Protein AF-A0A9W4GAC6-F1 (afdb_monomer_lite)

Secondary structure (DSSP, 8-state):
-HHHHHHHHHHHHHHHHHHHHHHHH-S-HHHHHHHHHHHHHHHHHHHHHHHHHHHHS-HHHHHHHHHHHHHHHHHHHHS--SS--TT-

Sequence (88 aa):
MLDLLLVSGLIEARSHERLGLLSQSCPDPELAKFYRGLMASEARHYGIYWGLATTYFELEIVTKRLEELATVESELLSTLYPEPRIHS

Radius of gyration: 14.6 Å; chains: 1; bounding box: 31×24×39 Å

Foldseek 3Di:
DLVVLLVQLVVLVLLLVLLQVCLVPPPDPVSSVVSPVSSVVSVVSSVVSLVVNVVVDPPVVSVVVNVVVVVVLVVQQVDDDPDDDSSD

InterPro domains:
  IPR009078 Ferritin-like superfamily [SSF47240] (1-88)
  IPR010386 tRNA-hydroxylase MiaE [PF06175] (1-88)
  IPR010386 tRNA-hydroxylase MiaE [PTHR42637] (2-88)
  IPR012347 Ferritin-like [G3DSA:1.20.1260.10] (1-88)

Structure (mmCIF, N/CA/C/O backbone):
data_AF-A0A9W4GAC6-F1
#
_entry.id   AF-A0A9W4GAC6-F1
#
loop_
_atom_site.group_PDB
_atom_site.id
_atom_site.type_symbol
_atom_site.label_atom_id
_atom_site.label_alt_id
_atom_site.label_comp_id
_atom_site.label_asym_id
_atom_site.label_entity_id
_atom_site.label_seq_id
_atom_site.pdbx_PDB_ins_code
_atom_site.Cartn_x
_atom_site.Cartn_y
_atom_site.Cartn_z
_atom_site.occupancy
_atom_site.B_iso_or_equiv
_atom_site.auth_seq_id
_atom_site.auth_comp_id
_atom_site.auth_asym_id
_atom_site.auth_atom_id
_atom_site.pdbx_PDB_model_num
ATOM 1 N N . MET A 1 1 ? -15.535 4.507 8.582 1.00 92.31 1 MET A N 1
ATOM 2 C CA . MET A 1 1 ? -14.378 5.429 8.551 1.00 92.31 1 MET A CA 1
ATOM 3 C C . MET A 1 1 ? -13.062 4.679 8.723 1.00 92.31 1 MET A C 1
ATOM 5 O O . MET A 1 1 ? -12.229 4.839 7.848 1.00 92.31 1 MET A O 1
ATOM 9 N N . LEU A 1 2 ? -12.895 3.823 9.746 1.00 97.94 2 LEU A N 1
ATOM 10 C CA . LEU A 1 2 ? -11.696 2.978 9.904 1.00 97.94 2 LEU A CA 1
ATOM 11 C C . LEU A 1 2 ? -11.352 2.167 8.641 1.00 97.94 2 LEU A C 1
ATOM 13 O O . LEU A 1 2 ? -10.271 2.341 8.094 1.00 97.94 2 LEU A O 1
ATOM 17 N N . ASP A 1 3 ? -12.292 1.366 8.129 1.00 98.44 3 ASP A N 1
ATOM 18 C CA . ASP A 1 3 ? -12.061 0.529 6.938 1.00 98.44 3 ASP A CA 1
ATOM 19 C C . ASP A 1 3 ? -11.605 1.330 5.715 1.00 98.44 3 ASP A C 1
ATOM 21 O O . ASP A 1 3 ? -10.724 0.889 4.990 1.00 98.44 3 ASP A O 1
ATOM 25 N N . LEU A 1 4 ? -12.147 2.534 5.511 1.00 98.44 4 LEU A N 1
ATOM 26 C CA . LEU A 1 4 ? -11.731 3.398 4.405 1.00 98.44 4 LEU A CA 1
ATOM 27 C C . LEU A 1 4 ? -10.259 3.804 4.543 1.00 98.44 4 LEU A C 1
ATOM 29 O O . LEU A 1 4 ? -9.526 3.767 3.564 1.00 98.44 4 LEU A O 1
ATOM 33 N N . LEU A 1 5 ? -9.820 4.167 5.752 1.00 98.56 5 LEU A N 1
ATOM 34 C CA . LEU A 1 5 ? -8.426 4.533 6.004 1.00 98.56 5 LEU A CA 1
ATOM 35 C C . LEU A 1 5 ? -7.497 3.334 5.790 1.00 98.56 5 LEU A C 1
ATOM 37 O O . LEU A 1 5 ? -6.463 3.476 5.146 1.00 98.56 5 LEU A O 1
ATOM 41 N N . LEU A 1 6 ? -7.871 2.153 6.287 1.00 98.62 6 LEU A N 1
ATOM 42 C CA . LEU A 1 6 ? -7.036 0.956 6.179 1.00 98.62 6 LEU A CA 1
ATOM 43 C C . LEU A 1 6 ? -6.964 0.415 4.752 1.00 98.62 6 LEU A C 1
ATOM 45 O O . LEU A 1 6 ? -5.876 0.079 4.295 1.00 98.62 6 LEU A O 1
ATOM 49 N N . VAL A 1 7 ? -8.084 0.391 4.025 1.00 98.62 7 VAL A N 1
ATOM 50 C CA . VAL A 1 7 ? -8.101 -0.002 2.610 1.00 98.62 7 VAL A CA 1
ATOM 51 C C . VAL A 1 7 ? -7.265 0.966 1.778 1.00 98.62 7 VAL A C 1
ATOM 53 O O . VAL A 1 7 ? -6.428 0.515 1.000 1.00 98.62 7 VAL A O 1
ATOM 56 N N . SER A 1 8 ? -7.413 2.281 1.976 1.00 98.50 8 SER A N 1
ATOM 57 C CA . SER A 1 8 ? -6.554 3.254 1.297 1.00 98.50 8 SER A CA 1
ATOM 58 C C . SER A 1 8 ? -5.079 3.048 1.651 1.00 98.50 8 SER A C 1
ATOM 60 O O . SER A 1 8 ? -4.238 3.028 0.761 1.00 98.50 8 SER A O 1
ATOM 62 N N . GLY A 1 9 ? -4.756 2.810 2.926 1.00 98.50 9 GLY A N 1
ATOM 63 C CA . GLY A 1 9 ? -3.391 2.506 3.358 1.00 98.50 9 GLY A CA 1
ATOM 64 C C . GLY A 1 9 ? -2.801 1.264 2.682 1.00 98.50 9 GLY A C 1
ATOM 65 O O . GLY A 1 9 ? -1.655 1.305 2.239 1.00 98.50 9 GLY A O 1
ATOM 66 N N . LEU A 1 10 ? -3.580 0.187 2.550 1.00 98.44 10 LEU A N 1
ATOM 67 C CA . LEU A 1 10 ? -3.160 -1.043 1.869 1.00 98.44 10 LEU A CA 1
ATOM 68 C C . LEU A 1 10 ? -2.939 -0.830 0.366 1.00 98.44 10 LEU A C 1
ATOM 70 O O . LEU A 1 10 ? -1.941 -1.308 -0.172 1.00 98.44 10 LEU A O 1
ATOM 74 N N . ILE A 1 11 ? -3.819 -0.077 -0.302 1.00 98.31 11 ILE A N 1
ATOM 75 C CA . ILE A 1 11 ? -3.669 0.253 -1.728 1.00 98.31 11 ILE A CA 1
ATOM 76 C C . ILE A 1 11 ? -2.361 1.016 -1.965 1.00 98.31 11 ILE A C 1
ATOM 78 O O . ILE A 1 11 ? -1.585 0.632 -2.840 1.00 98.31 11 ILE A O 1
ATOM 82 N N . GLU A 1 12 ? -2.086 2.050 -1.166 1.00 98.50 12 GLU A N 1
ATOM 83 C CA . GLU A 1 12 ? -0.851 2.840 -1.256 1.00 98.50 12 GLU A CA 1
ATOM 84 C C . GLU A 1 12 ? 0.387 1.987 -0.925 1.00 98.50 12 GLU A C 1
ATOM 86 O O . GLU A 1 12 ? 1.410 2.078 -1.602 1.00 98.50 12 GLU A O 1
ATOM 91 N N . ALA A 1 13 ? 0.307 1.098 0.072 1.00 98.25 13 ALA A N 1
ATOM 92 C CA . ALA A 1 13 ? 1.400 0.184 0.404 1.00 98.25 13 ALA A CA 1
ATOM 93 C C . ALA A 1 13 ? 1.715 -0.789 -0.747 1.00 98.25 13 ALA A C 1
ATOM 95 O O . ALA A 1 13 ? 2.886 -1.010 -1.070 1.00 98.25 13 ALA A O 1
ATOM 96 N N . ARG A 1 14 ? 0.692 -1.325 -1.426 1.00 98.06 14 ARG A N 1
ATOM 97 C CA . ARG A 1 14 ? 0.892 -2.186 -2.600 1.00 98.06 14 ARG A CA 1
ATOM 98 C C . ARG A 1 14 ? 1.420 -1.405 -3.803 1.00 98.06 14 ARG A C 1
ATOM 100 O O . ARG A 1 14 ? 2.297 -1.898 -4.515 1.00 98.06 14 ARG A O 1
ATOM 107 N N . SER A 1 15 ? 0.934 -0.180 -4.014 1.00 98.19 15 SER A N 1
ATOM 108 C CA . SER A 1 15 ? 1.465 0.734 -5.033 1.00 98.19 15 SER A CA 1
ATOM 109 C C . SER A 1 15 ? 2.947 1.022 -4.792 1.00 98.19 15 SER A C 1
ATOM 111 O O . SER A 1 15 ? 3.745 0.905 -5.720 1.00 98.19 15 SER A O 1
ATOM 113 N N . HIS A 1 16 ? 3.338 1.321 -3.548 1.00 98.31 16 HIS A N 1
ATOM 114 C CA . HIS A 1 16 ? 4.732 1.529 -3.154 1.00 98.31 16 HIS A CA 1
ATOM 115 C C . HIS A 1 16 ? 5.616 0.339 -3.545 1.00 98.31 16 HIS A C 1
ATOM 117 O O . HIS A 1 16 ? 6.628 0.519 -4.223 1.00 98.31 16 HIS A O 1
ATOM 123 N N . GLU A 1 17 ? 5.221 -0.875 -3.155 1.00 98.00 17 GLU A N 1
ATOM 124 C CA . GLU A 1 17 ? 5.972 -2.096 -3.455 1.00 98.00 17 GLU A CA 1
ATOM 125 C C . GLU A 1 17 ? 6.127 -2.303 -4.971 1.00 98.00 17 GLU A C 1
ATOM 127 O O . GLU A 1 17 ? 7.247 -2.439 -5.476 1.00 98.00 17 GLU A O 1
ATOM 132 N N . ARG A 1 18 ? 5.020 -2.273 -5.722 1.00 97.44 18 ARG A N 1
ATOM 133 C CA . ARG A 1 18 ? 5.031 -2.565 -7.162 1.00 97.44 18 ARG A CA 1
ATOM 134 C C . ARG A 1 18 ? 5.747 -1.490 -7.975 1.00 97.44 18 ARG A C 1
ATOM 136 O O . ARG A 1 18 ? 6.522 -1.825 -8.869 1.00 97.44 18 ARG A O 1
ATOM 143 N N . LEU A 1 19 ? 5.565 -0.209 -7.651 1.00 98.25 19 LEU A N 1
ATOM 144 C CA . LEU A 1 19 ? 6.321 0.882 -8.278 1.00 98.25 19 LEU A CA 1
ATOM 145 C C . LEU A 1 19 ? 7.815 0.789 -7.944 1.00 98.25 19 LEU A C 1
ATOM 147 O O . LEU A 1 19 ? 8.656 1.087 -8.793 1.00 98.25 19 LEU A O 1
ATOM 151 N N . GLY A 1 20 ? 8.156 0.319 -6.742 1.00 98.00 20 GLY A N 1
ATOM 152 C CA . GLY A 1 20 ? 9.526 0.007 -6.351 1.00 98.00 20 GLY A CA 1
ATOM 153 C C . GLY A 1 20 ? 10.149 -1.062 -7.248 1.00 98.00 20 GLY A C 1
ATOM 154 O O . GLY A 1 20 ? 11.237 -0.839 -7.783 1.00 98.00 20 GLY A O 1
ATOM 155 N N . LEU A 1 21 ? 9.445 -2.175 -7.473 1.00 97.81 21 LEU A N 1
ATOM 156 C CA . LEU A 1 21 ? 9.876 -3.243 -8.384 1.00 97.81 21 LEU A CA 1
ATOM 157 C C . LEU A 1 21 ? 10.024 -2.733 -9.823 1.00 97.81 21 LEU A C 1
ATOM 159 O O . LEU A 1 21 ? 11.071 -2.928 -10.442 1.00 97.81 21 LEU A O 1
ATOM 163 N N . LEU A 1 22 ? 9.033 -1.993 -10.330 1.00 97.69 22 LEU A N 1
ATOM 164 C CA . LEU A 1 22 ? 9.101 -1.379 -11.659 1.00 97.69 22 LEU A CA 1
ATOM 165 C C . LEU A 1 22 ? 10.309 -0.446 -11.785 1.00 97.69 22 LEU A C 1
ATOM 167 O O . LEU A 1 22 ? 11.023 -0.507 -12.779 1.00 97.69 22 LEU A O 1
ATOM 171 N N . SER A 1 23 ? 10.605 0.366 -10.768 1.00 97.69 23 SER A N 1
ATOM 172 C CA . SER A 1 23 ? 11.769 1.261 -10.786 1.00 97.69 23 SER A CA 1
ATOM 173 C C . SER A 1 23 ? 13.119 0.532 -10.825 1.00 97.69 23 SER A C 1
ATOM 175 O O . SER A 1 23 ? 14.115 1.118 -11.243 1.00 97.69 23 SER A O 1
ATOM 177 N N . GLN A 1 24 ? 13.174 -0.721 -10.363 1.00 97.62 24 GLN A N 1
ATOM 178 C CA . GLN A 1 24 ? 14.391 -1.539 -10.345 1.00 97.62 24 GLN A CA 1
ATOM 179 C C . GLN A 1 24 ? 14.563 -2.345 -11.633 1.00 97.62 24 GLN A C 1
ATOM 181 O O . GLN A 1 24 ? 15.689 -2.563 -12.069 1.00 97.62 24 GLN A O 1
ATOM 186 N N . SER A 1 25 ? 13.458 -2.794 -12.230 1.00 96.94 25 SER A N 1
ATOM 187 C CA . SER A 1 25 ? 13.468 -3.667 -13.407 1.00 96.94 25 SER A CA 1
ATOM 188 C C . SER A 1 25 ? 13.234 -2.935 -14.732 1.00 96.94 25 SER A C 1
ATOM 190 O O . SER A 1 25 ? 13.412 -3.537 -15.789 1.00 96.94 25 SER A O 1
ATOM 192 N N . CYS A 1 26 ? 12.823 -1.663 -14.711 1.00 97.00 26 CYS A N 1
ATOM 193 C CA . CYS A 1 26 ? 12.560 -0.897 -15.927 1.00 97.00 26 CYS A CA 1
ATOM 194 C C . CYS A 1 26 ? 13.869 -0.596 -16.688 1.00 97.00 26 CYS A C 1
ATOM 196 O O . CYS A 1 26 ? 14.786 -0.011 -16.108 1.00 97.00 26 CYS A O 1
ATOM 198 N N . PRO A 1 27 ? 13.966 -0.958 -17.983 1.00 97.06 27 PRO A N 1
ATOM 199 C CA . PRO A 1 27 ? 15.169 -0.727 -18.783 1.00 97.06 27 PRO A CA 1
ATOM 200 C C . PRO A 1 27 ? 15.336 0.736 -19.214 1.00 97.06 27 PRO A C 1
ATOM 202 O O . PRO A 1 27 ? 16.442 1.136 -19.567 1.00 97.06 27 PRO A O 1
ATOM 205 N N . ASP A 1 28 ? 14.255 1.521 -19.206 1.00 98.44 28 ASP A N 1
ATOM 206 C CA . ASP A 1 28 ? 14.282 2.953 -19.504 1.00 98.44 28 ASP A CA 1
ATOM 207 C C . ASP A 1 28 ? 14.661 3.737 -18.230 1.00 98.44 28 ASP A C 1
ATOM 209 O O . ASP A 1 28 ? 13.894 3.731 -17.260 1.00 98.44 28 ASP A O 1
ATOM 213 N N . PRO A 1 29 ? 15.818 4.430 -18.201 1.00 97.44 29 PRO A N 1
ATOM 214 C CA . PRO A 1 29 ? 16.287 5.129 -17.006 1.00 97.44 29 PRO A CA 1
ATOM 215 C C . PRO A 1 29 ? 15.392 6.289 -16.550 1.00 97.44 29 PRO A C 1
ATOM 217 O O . PRO A 1 29 ? 15.268 6.526 -15.345 1.00 97.44 29 PRO A O 1
ATOM 220 N N . GLU A 1 30 ? 14.768 7.016 -17.479 1.00 98.12 30 GLU A N 1
ATOM 221 C CA . GLU A 1 30 ? 13.895 8.144 -17.138 1.00 98.12 30 GLU A CA 1
ATOM 222 C C . GLU A 1 30 ? 12.583 7.630 -16.546 1.00 98.12 30 GLU A C 1
ATOM 224 O O . GLU A 1 30 ? 12.118 8.128 -15.515 1.00 98.12 30 GLU A O 1
ATOM 229 N N . LEU A 1 31 ? 12.032 6.561 -17.125 1.00 97.88 31 LEU A N 1
ATOM 230 C CA . LEU A 1 31 ? 10.833 5.917 -16.598 1.00 97.88 31 LEU A CA 1
ATOM 231 C C . LEU A 1 31 ? 11.096 5.231 -15.244 1.00 97.88 31 LEU A C 1
ATOM 233 O O . LEU A 1 31 ? 10.289 5.350 -14.320 1.00 97.88 31 LEU A O 1
ATOM 237 N N . ALA A 1 32 ? 12.253 4.588 -15.072 1.00 98.19 32 ALA A N 1
ATOM 238 C CA . ALA A 1 32 ? 12.679 4.018 -13.795 1.00 98.19 32 ALA A CA 1
ATOM 239 C C . ALA A 1 32 ? 12.775 5.088 -12.694 1.00 98.19 32 ALA A C 1
ATOM 241 O O . ALA A 1 32 ? 12.295 4.898 -11.570 1.00 98.19 32 ALA A O 1
ATOM 242 N N . LYS A 1 33 ? 13.362 6.248 -13.017 1.00 98.25 33 LYS A N 1
ATOM 243 C CA . LYS A 1 33 ? 13.446 7.400 -12.110 1.00 98.25 33 LYS A CA 1
ATOM 244 C C . LYS A 1 33 ? 12.062 7.948 -1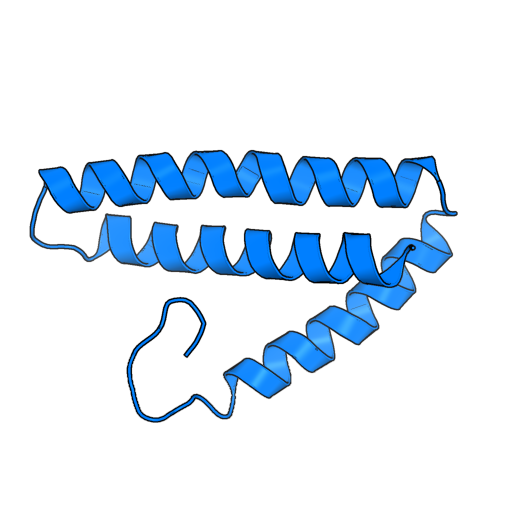1.765 1.00 98.25 33 LYS A C 1
ATOM 246 O O . LYS A 1 33 ? 11.818 8.270 -10.601 1.00 98.25 33 LYS A O 1
ATOM 251 N N . PHE A 1 34 ? 11.157 8.015 -12.740 1.00 98.12 34 PHE A N 1
ATOM 252 C CA . PHE A 1 34 ? 9.771 8.415 -12.520 1.00 98.12 34 PHE A CA 1
ATOM 253 C C . PHE A 1 34 ? 9.055 7.477 -11.535 1.00 98.12 34 PHE A C 1
ATOM 255 O O . PHE A 1 34 ? 8.532 7.947 -10.522 1.00 98.12 34 PHE A O 1
ATOM 262 N N . TYR A 1 35 ? 9.116 6.157 -11.747 1.00 98.31 35 TYR A N 1
ATOM 263 C CA . TYR A 1 35 ? 8.517 5.184 -10.825 1.00 98.31 35 TYR A CA 1
ATOM 264 C C . TYR A 1 35 ? 9.112 5.247 -9.420 1.00 98.31 35 TYR A C 1
ATOM 266 O O . TYR A 1 35 ? 8.373 5.151 -8.443 1.00 98.31 35 TYR A O 1
ATOM 274 N N . ARG A 1 36 ? 10.423 5.483 -9.291 1.00 97.88 36 ARG A N 1
ATOM 275 C CA . ARG A 1 36 ? 11.064 5.695 -7.984 1.00 97.88 36 ARG A CA 1
ATOM 276 C C . ARG A 1 36 ? 10.512 6.929 -7.265 1.00 97.88 36 ARG A C 1
ATOM 278 O O . ARG A 1 36 ? 10.339 6.905 -6.048 1.00 97.88 36 ARG A O 1
ATOM 285 N N . GLY A 1 37 ? 10.241 8.002 -8.008 1.00 97.75 37 GLY A N 1
ATOM 286 C CA . GLY A 1 37 ? 9.607 9.208 -7.477 1.00 97.75 37 GLY A CA 1
ATOM 287 C C . GLY A 1 37 ? 8.201 8.937 -6.942 1.00 97.75 37 GLY A C 1
ATOM 288 O O . GLY A 1 37 ? 7.898 9.335 -5.817 1.00 97.75 37 GLY A O 1
ATOM 289 N N . LEU A 1 38 ? 7.383 8.207 -7.708 1.00 97.81 38 LEU A N 1
ATOM 290 C CA . LEU A 1 38 ? 6.04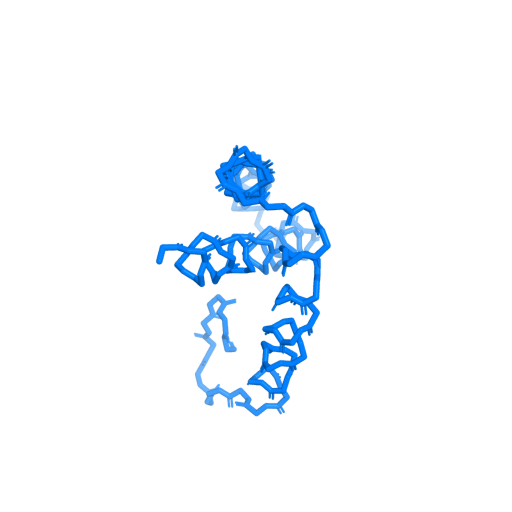2 7.795 -7.280 1.00 97.81 38 LEU A CA 1
ATOM 291 C C . LEU A 1 38 ? 6.098 6.854 -6.071 1.00 97.81 38 LEU A C 1
ATOM 293 O O . LEU A 1 38 ? 5.452 7.108 -5.066 1.00 97.81 38 LEU A O 1
ATOM 297 N N . MET A 1 39 ? 6.957 5.834 -6.093 1.00 97.75 39 MET A N 1
ATOM 298 C CA . MET A 1 39 ? 7.172 4.939 -4.949 1.00 97.75 39 MET A CA 1
ATOM 299 C C . MET A 1 39 ? 7.421 5.725 -3.650 1.00 97.75 39 MET A C 1
ATOM 301 O O . MET A 1 39 ? 6.897 5.381 -2.588 1.00 97.75 39 MET A O 1
ATOM 305 N N . ALA A 1 40 ? 8.189 6.818 -3.722 1.00 96.69 40 ALA A N 1
ATOM 306 C CA . ALA A 1 40 ? 8.467 7.660 -2.565 1.00 96.69 40 ALA A CA 1
ATOM 307 C C . ALA A 1 40 ? 7.247 8.465 -2.083 1.00 96.69 40 ALA A C 1
ATOM 309 O O . ALA A 1 40 ? 7.185 8.775 -0.891 1.00 96.69 40 ALA A O 1
ATOM 310 N N . SER A 1 41 ? 6.298 8.835 -2.957 1.00 96.62 41 SER A N 1
ATOM 311 C CA . SER A 1 41 ? 5.033 9.456 -2.527 1.00 96.62 41 SER A CA 1
ATOM 312 C C . SER A 1 41 ? 4.118 8.469 -1.828 1.00 96.62 41 SER A C 1
ATOM 314 O O . SER A 1 41 ? 3.659 8.781 -0.730 1.00 96.62 41 SER A O 1
ATOM 316 N N . GLU A 1 42 ? 3.963 7.267 -2.381 1.00 97.44 42 GLU A N 1
ATOM 317 C CA . GLU A 1 42 ? 3.118 6.222 -1.793 1.00 97.44 42 GLU A CA 1
ATOM 318 C C . GLU A 1 42 ? 3.550 5.886 -0.355 1.00 97.44 42 GLU A C 1
ATOM 320 O O . GLU A 1 42 ? 2.715 5.709 0.532 1.00 97.44 42 GLU A O 1
ATOM 325 N N . ALA A 1 43 ? 4.867 5.914 -0.087 1.00 93.62 43 ALA A N 1
ATOM 326 C CA . ALA A 1 43 ? 5.426 5.711 1.252 1.00 93.62 43 ALA A CA 1
ATOM 327 C C . ALA A 1 43 ? 4.879 6.689 2.299 1.00 93.62 43 ALA A C 1
ATOM 329 O O . ALA A 1 43 ? 4.621 6.338 3.451 1.00 93.62 43 ALA A O 1
ATOM 330 N N . ARG A 1 44 ? 4.705 7.947 1.889 1.00 96.25 44 ARG A N 1
ATOM 331 C CA . ARG A 1 44 ? 4.142 8.988 2.749 1.00 96.25 44 ARG A CA 1
ATOM 332 C C . ARG A 1 44 ? 2.635 8.820 2.882 1.00 96.25 44 ARG A C 1
ATOM 334 O O . ARG A 1 44 ? 2.108 9.030 3.969 1.00 96.25 44 ARG A O 1
ATOM 341 N N . HIS A 1 45 ? 1.950 8.445 1.806 1.00 97.19 45 HIS A N 1
ATOM 342 C CA . HIS A 1 45 ? 0.498 8.306 1.799 1.00 97.19 45 HIS A CA 1
ATOM 343 C C . HIS A 1 45 ? 0.014 7.172 2.706 1.00 97.19 45 HIS A C 1
ATOM 345 O O . HIS A 1 45 ? -0.840 7.424 3.558 1.00 97.19 45 HIS A O 1
ATOM 351 N N . TYR A 1 46 ? 0.589 5.962 2.619 1.00 93.75 46 TYR A N 1
ATOM 352 C CA . TYR A 1 46 ? 0.178 4.889 3.535 1.00 93.75 46 TYR A CA 1
ATOM 353 C C . TYR A 1 46 ? 0.476 5.259 4.996 1.00 93.75 46 TYR A C 1
ATOM 355 O O . TYR A 1 46 ? -0.316 4.950 5.887 1.00 93.75 46 TYR A O 1
ATOM 363 N N . GLY A 1 47 ? 1.574 5.987 5.249 1.00 96.19 47 GLY A N 1
ATOM 364 C CA . GLY A 1 47 ? 1.919 6.494 6.578 1.00 96.19 47 GLY A CA 1
ATOM 365 C C . GLY A 1 47 ? 0.892 7.492 7.122 1.00 96.19 47 GLY A C 1
ATOM 366 O O . GLY A 1 47 ? 0.550 7.435 8.303 1.00 96.19 47 GLY A O 1
ATOM 367 N N . ILE A 1 48 ? 0.347 8.365 6.265 1.00 98.25 48 ILE A N 1
ATOM 368 C CA . ILE A 1 48 ? -0.741 9.287 6.622 1.00 98.25 48 ILE A CA 1
ATOM 369 C C . ILE A 1 48 ? -2.004 8.506 6.989 1.00 98.25 48 ILE A C 1
ATOM 371 O O . ILE A 1 48 ? -2.589 8.767 8.039 1.00 98.25 48 ILE A O 1
AT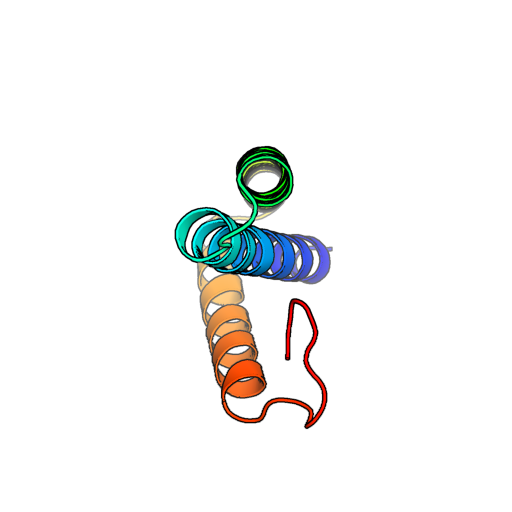OM 375 N N . TYR A 1 49 ? -2.419 7.537 6.168 1.00 98.50 49 TYR A N 1
ATOM 376 C CA . TYR A 1 49 ? -3.617 6.742 6.449 1.00 98.50 49 TYR A CA 1
ATOM 377 C C . TYR A 1 49 ? -3.502 5.951 7.754 1.00 98.50 49 TYR A C 1
ATOM 379 O O . TYR A 1 49 ? -4.439 5.966 8.555 1.00 98.50 49 TYR A O 1
ATOM 387 N N . TRP A 1 50 ? -2.342 5.335 8.003 1.00 97.94 50 TRP A N 1
ATOM 388 C CA . TRP A 1 50 ? -2.042 4.691 9.280 1.00 97.94 50 TRP A CA 1
ATOM 389 C C . TRP A 1 50 ? -2.138 5.681 10.443 1.00 97.94 50 TRP A C 1
ATOM 391 O O . TRP A 1 50 ? -2.878 5.441 11.395 1.00 97.94 50 TRP A O 1
ATOM 401 N N . GLY A 1 51 ? -1.458 6.828 10.335 1.00 98.19 51 GLY A N 1
ATOM 402 C CA . GLY A 1 51 ? -1.461 7.864 11.364 1.00 98.19 51 GLY A CA 1
ATOM 403 C C . GLY A 1 51 ? -2.868 8.353 11.700 1.00 98.19 51 GLY A C 1
ATOM 404 O O . GLY A 1 51 ? -3.219 8.449 12.876 1.00 98.19 51 GLY A O 1
ATOM 405 N N . LEU A 1 52 ? -3.704 8.599 10.687 1.00 98.44 52 LEU A N 1
ATOM 406 C CA . LEU A 1 52 ? -5.109 8.963 10.874 1.00 98.44 52 LEU A CA 1
ATOM 407 C C . LEU A 1 52 ? -5.894 7.834 11.555 1.00 98.44 52 LEU A C 1
ATOM 409 O O . LEU A 1 52 ? -6.620 8.101 12.511 1.00 98.44 52 LEU A O 1
ATOM 413 N N . ALA A 1 53 ? -5.732 6.581 11.120 1.00 98.50 53 ALA A N 1
ATOM 414 C CA . ALA A 1 53 ? -6.418 5.444 11.733 1.00 98.50 53 ALA A CA 1
ATOM 415 C C . ALA A 1 53 ? -6.067 5.315 13.225 1.00 98.50 53 ALA A C 1
ATOM 417 O O . ALA A 1 53 ? -6.969 5.250 14.055 1.00 98.50 53 ALA A O 1
ATOM 418 N N . THR A 1 54 ? -4.782 5.388 13.582 1.00 98.25 54 THR A N 1
ATOM 419 C CA . THR A 1 54 ? -4.327 5.305 14.982 1.00 98.25 54 THR A CA 1
ATOM 420 C C . THR A 1 54 ? -4.592 6.566 15.806 1.00 98.25 54 THR A C 1
ATOM 422 O O . THR A 1 54 ? -4.474 6.532 17.026 1.00 98.25 54 THR A O 1
ATOM 425 N N . THR A 1 55 ? -4.930 7.689 15.164 1.00 98.44 55 THR A N 1
ATOM 426 C CA . THR A 1 55 ? -5.331 8.925 15.859 1.00 98.44 55 THR A CA 1
ATOM 427 C C . THR A 1 55 ? -6.795 8.868 16.291 1.00 98.44 55 THR A C 1
ATOM 429 O O . THR A 1 55 ? -7.139 9.352 17.367 1.00 98.44 55 THR A O 1
ATOM 432 N N . TYR A 1 56 ? -7.665 8.298 15.453 1.00 98.25 56 TYR A N 1
ATOM 433 C CA . TYR A 1 56 ? -9.114 8.298 15.682 1.00 98.25 56 TYR A CA 1
ATOM 434 C C . TYR A 1 56 ? -9.659 6.996 16.281 1.00 98.25 56 TYR A C 1
ATO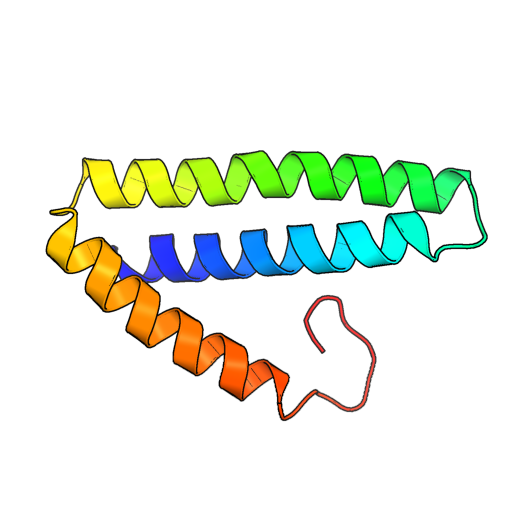M 436 O O . TYR A 1 56 ? -10.808 6.975 16.719 1.00 98.25 56 TYR A O 1
ATOM 444 N N . PHE A 1 57 ? -8.871 5.920 16.294 1.00 98.44 57 PHE A N 1
ATOM 445 C CA . PHE A 1 57 ? -9.279 4.605 16.783 1.00 98.44 57 PHE A CA 1
ATOM 446 C C . PHE A 1 57 ? -8.182 3.982 17.652 1.00 98.44 57 PHE A C 1
ATOM 448 O O . PHE A 1 57 ? -6.999 4.278 17.490 1.00 98.44 57 PHE A O 1
ATOM 455 N N . GLU A 1 58 ? -8.575 3.095 18.567 1.00 98.50 58 GLU A N 1
ATOM 456 C CA . GLU A 1 58 ? -7.633 2.369 19.420 1.00 98.50 58 GLU A CA 1
ATOM 457 C C . GLU A 1 58 ? -6.719 1.457 18.593 1.00 98.50 58 GLU A C 1
ATOM 459 O O . GLU A 1 58 ? -7.171 0.752 17.687 1.00 98.50 58 GLU A O 1
ATOM 464 N N . LEU A 1 59 ? -5.430 1.436 18.941 1.00 98.31 59 LEU A N 1
ATOM 465 C CA . LEU A 1 59 ? -4.406 0.700 18.198 1.00 98.31 59 LEU A CA 1
ATOM 466 C C . LEU A 1 59 ? -4.720 -0.799 18.065 1.00 98.31 59 LEU A C 1
ATOM 468 O O . LEU A 1 59 ? -4.437 -1.381 17.021 1.00 98.31 59 LEU A O 1
ATOM 472 N N . GLU A 1 60 ? -5.319 -1.420 19.084 1.00 98.44 60 GLU A N 1
ATOM 473 C CA . GLU A 1 60 ? -5.690 -2.841 19.052 1.00 98.44 60 GLU A CA 1
ATOM 474 C C . GLU A 1 60 ? -6.771 -3.118 17.995 1.00 98.44 60 GLU A C 1
ATOM 476 O O . GLU A 1 60 ? -6.636 -4.044 17.194 1.00 98.44 60 GLU A O 1
ATOM 481 N N . ILE A 1 61 ? -7.795 -2.260 17.921 1.00 98.44 61 ILE A N 1
ATOM 482 C CA . ILE A 1 61 ? -8.862 -2.346 16.914 1.00 98.44 61 ILE A CA 1
ATOM 483 C C . ILE A 1 61 ? -8.281 -2.135 15.513 1.00 98.44 61 ILE A C 1
ATOM 485 O O . ILE A 1 61 ? -8.596 -2.887 14.589 1.00 98.44 61 ILE A O 1
ATOM 489 N N . VAL A 1 62 ? -7.418 -1.126 15.359 1.00 98.69 62 VAL A N 1
ATOM 490 C CA . VAL A 1 62 ? -6.753 -0.802 14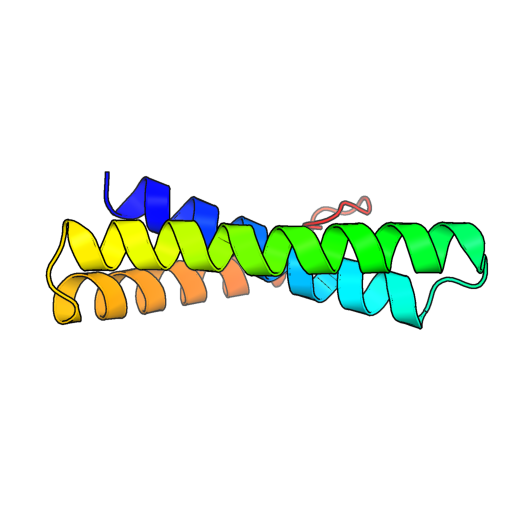.091 1.00 98.69 62 VAL A CA 1
ATOM 491 C C . VAL A 1 62 ? -5.905 -1.974 13.604 1.00 98.69 62 VAL A C 1
ATOM 493 O O . VAL A 1 62 ? -6.051 -2.394 12.460 1.00 98.69 62 VAL A O 1
ATOM 496 N N . THR A 1 63 ? -5.050 -2.516 14.472 1.00 98.38 63 THR A N 1
ATOM 497 C CA . THR A 1 63 ? -4.125 -3.608 14.137 1.00 98.38 63 THR A CA 1
ATOM 498 C C . THR A 1 63 ? -4.889 -4.862 13.741 1.00 98.38 63 THR A C 1
ATOM 500 O O . THR A 1 63 ? -4.661 -5.396 12.659 1.00 98.38 63 THR A O 1
ATOM 503 N N . LYS A 1 64 ? -5.871 -5.271 14.554 1.00 98.69 64 LYS A N 1
ATOM 504 C CA . LYS A 1 64 ? -6.700 -6.440 14.256 1.00 98.69 64 LYS A CA 1
ATOM 505 C C . LYS A 1 64 ? -7.417 -6.297 12.912 1.00 98.69 64 LYS A C 1
ATOM 507 O O . LYS A 1 64 ? -7.411 -7.216 12.099 1.00 98.69 64 LYS A O 1
ATOM 512 N N . ARG A 1 65 ? -8.019 -5.132 12.652 1.00 98.62 65 ARG A N 1
ATOM 513 C CA . ARG A 1 65 ? -8.740 -4.902 11.395 1.00 98.62 65 ARG A CA 1
ATOM 514 C C . ARG A 1 65 ? -7.800 -4.839 10.190 1.00 98.62 65 ARG A C 1
ATOM 516 O O . ARG A 1 65 ? -8.170 -5.290 9.108 1.00 98.62 65 ARG A O 1
ATOM 523 N N . LEU A 1 66 ? -6.595 -4.298 10.365 1.00 98.62 66 LEU A N 1
ATOM 524 C CA . LEU A 1 66 ? -5.575 -4.276 9.321 1.00 98.62 66 LEU A CA 1
ATOM 525 C C . LEU A 1 66 ? -5.134 -5.694 8.943 1.00 98.62 66 LEU A C 1
ATOM 527 O O . LEU A 1 66 ? -5.035 -5.976 7.756 1.00 98.62 66 LEU A O 1
ATOM 531 N N . GLU A 1 67 ? -4.917 -6.584 9.914 1.00 98.56 67 GLU A N 1
ATOM 532 C CA . GLU A 1 67 ? -4.557 -7.989 9.659 1.00 98.56 67 GLU A CA 1
ATOM 533 C C . GLU A 1 67 ? -5.635 -8.725 8.847 1.00 98.56 67 GLU A C 1
ATOM 535 O O . GLU A 1 67 ? -5.327 -9.421 7.874 1.00 98.56 67 GLU A O 1
ATOM 540 N N . GLU A 1 68 ? -6.909 -8.522 9.200 1.00 98.62 68 GLU A N 1
ATOM 541 C CA . GLU A 1 68 ? -8.048 -9.070 8.454 1.00 98.62 68 GLU A CA 1
ATOM 542 C C . GLU A 1 68 ? -8.050 -8.579 6.997 1.00 98.62 68 GLU A C 1
ATOM 544 O O . GLU A 1 68 ? -8.134 -9.378 6.064 1.00 98.62 68 GLU A O 1
ATOM 549 N N . LEU A 1 69 ? -7.920 -7.266 6.785 1.00 98.62 69 LEU A N 1
ATOM 550 C CA . LEU A 1 69 ? -7.943 -6.669 5.447 1.00 98.62 69 LEU A CA 1
ATOM 551 C C . LEU A 1 69 ? -6.700 -7.025 4.619 1.00 98.62 69 LEU A C 1
ATOM 553 O O . LEU A 1 69 ? -6.820 -7.239 3.416 1.00 98.62 69 LEU A O 1
ATOM 557 N N . ALA A 1 70 ? -5.526 -7.125 5.244 1.00 98.12 70 ALA A N 1
ATOM 558 C CA . ALA A 1 70 ? -4.288 -7.529 4.583 1.00 98.12 70 ALA A CA 1
ATOM 559 C C . ALA A 1 70 ? -4.351 -8.984 4.095 1.00 98.12 70 ALA A C 1
ATOM 561 O O . ALA A 1 70 ? -3.836 -9.301 3.025 1.00 98.12 70 ALA A O 1
ATOM 562 N N . THR A 1 71 ? -5.028 -9.860 4.846 1.00 98.19 71 THR A N 1
ATOM 563 C CA . THR A 1 71 ? -5.282 -11.241 4.411 1.00 98.19 71 THR A CA 1
ATOM 564 C C . THR A 1 71 ? -6.131 -11.256 3.139 1.00 98.19 71 THR A C 1
ATOM 566 O O . THR A 1 71 ? -5.745 -11.882 2.154 1.00 98.19 71 THR A O 1
ATOM 569 N N . VAL A 1 72 ? -7.230 -10.494 3.118 1.00 97.00 72 VAL A N 1
ATOM 570 C CA . VAL A 1 72 ? -8.101 -10.372 1.935 1.00 97.00 72 VAL A CA 1
ATOM 571 C C . VAL A 1 72 ? -7.354 -9.762 0.745 1.00 97.00 72 VAL A C 1
ATOM 573 O O . VAL A 1 72 ? -7.502 -10.229 -0.380 1.00 97.00 72 VAL A O 1
ATOM 576 N N . GLU A 1 73 ? -6.534 -8.734 0.966 1.00 97.12 73 GLU A N 1
ATOM 577 C CA . GLU A 1 73 ? -5.723 -8.120 -0.093 1.00 97.12 73 GLU A CA 1
ATOM 578 C C . GLU A 1 73 ? -4.757 -9.130 -0.723 1.00 97.12 73 GLU A C 1
ATOM 580 O O . GLU A 1 73 ? -4.707 -9.246 -1.947 1.00 97.12 73 GLU A O 1
ATOM 585 N N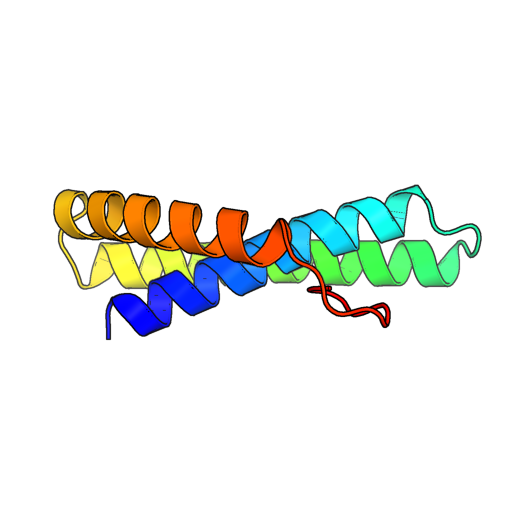 . SER A 1 74 ? -4.076 -9.929 0.100 1.00 95.56 74 SER A N 1
ATOM 586 C CA . SER A 1 74 ? -3.191 -11.001 -0.364 1.00 95.56 74 SER A CA 1
ATOM 587 C C . SER A 1 74 ? -3.940 -12.048 -1.199 1.00 95.56 74 SER A C 1
ATOM 589 O O . SER A 1 74 ? -3.471 -12.455 -2.264 1.00 95.56 74 SER A O 1
ATOM 591 N N . GLU A 1 75 ? -5.139 -12.448 -0.764 1.00 94.88 75 GLU A N 1
ATOM 592 C CA . GLU A 1 75 ? -5.995 -13.378 -1.508 1.00 94.88 75 GLU A CA 1
ATOM 593 C C . GLU A 1 75 ? -6.415 -12.810 -2.869 1.00 94.88 75 GLU A C 1
ATOM 595 O O . GLU A 1 75 ? -6.329 -13.517 -3.875 1.00 94.88 75 GLU A O 1
ATOM 600 N N . LEU A 1 76 ? -6.792 -11.530 -2.946 1.00 92.69 76 LEU A N 1
ATOM 601 C CA . LEU A 1 76 ? -7.137 -10.875 -4.215 1.00 92.69 76 LEU A CA 1
ATOM 602 C C . LEU A 1 76 ? -5.964 -10.886 -5.202 1.00 92.69 76 LEU A C 1
ATOM 604 O O . LEU A 1 76 ? -6.165 -11.082 -6.401 1.00 92.69 76 LEU A O 1
ATOM 608 N N . LEU A 1 77 ? -4.736 -10.737 -4.703 1.00 91.31 77 LEU A N 1
ATOM 609 C CA . LEU A 1 77 ? -3.533 -10.796 -5.529 1.00 91.31 77 LEU A CA 1
ATOM 610 C C . LEU A 1 77 ? -3.141 -12.215 -5.961 1.00 91.31 77 LEU A C 1
ATOM 612 O O . LEU A 1 77 ? -2.292 -12.365 -6.838 1.00 91.31 77 LEU A O 1
ATOM 616 N N . SER A 1 78 ? -3.745 -13.255 -5.385 1.00 89.25 78 SER A N 1
ATOM 617 C CA . SER A 1 78 ? -3.525 -14.641 -5.818 1.00 89.25 78 SER A CA 1
ATOM 618 C C . SER A 1 78 ? -4.284 -14.989 -7.107 1.00 89.25 78 SER A C 1
ATOM 620 O O . SER A 1 78 ? -3.888 -15.899 -7.836 1.00 89.25 78 SER A O 1
ATOM 622 N N . THR A 1 79 ? -5.338 -14.233 -7.428 1.00 86.50 79 THR A N 1
ATOM 623 C CA . THR A 1 79 ? -6.167 -14.402 -8.630 1.00 86.50 79 THR A CA 1
ATOM 624 C C . THR A 1 79 ? -6.228 -13.099 -9.417 1.00 86.50 79 THR A C 1
ATOM 626 O O . THR A 1 79 ? -7.186 -12.332 -9.327 1.00 86.50 79 THR A O 1
ATOM 629 N N . LEU A 1 80 ? -5.174 -12.840 -10.186 1.00 81.75 80 LEU A N 1
ATOM 630 C CA . LEU A 1 80 ? -5.008 -11.581 -10.902 1.00 81.75 80 LEU A CA 1
ATOM 631 C C . LEU A 1 80 ? -5.852 -11.536 -12.182 1.00 81.75 80 LEU A C 1
ATOM 633 O O . LEU A 1 80 ? -6.073 -12.546 -12.856 1.00 81.75 80 LEU A O 1
ATOM 637 N N . TYR A 1 81 ? -6.313 -10.334 -12.524 1.00 84.56 81 TYR A N 1
ATOM 638 C CA . TYR A 1 81 ? -6.979 -10.073 -13.796 1.00 84.56 81 TYR A CA 1
ATOM 639 C C . TYR A 1 81 ? -6.016 -10.344 -14.975 1.00 84.56 81 TYR A C 1
ATOM 641 O O . TYR A 1 81 ? -4.831 -10.038 -14.853 1.00 84.56 81 TYR A O 1
ATOM 649 N N . PRO A 1 82 ? -6.479 -10.879 -16.126 1.00 85.75 82 PRO A N 1
ATOM 650 C CA . PRO A 1 82 ? -5.587 -11.325 -17.206 1.00 85.75 82 PRO A CA 1
ATOM 651 C C . PRO A 1 82 ? -4.727 -10.229 -17.843 1.00 85.75 82 PRO A C 1
ATOM 653 O O . PRO A 1 82 ? -3.690 -10.517 -18.436 1.00 85.75 82 PRO A O 1
ATOM 656 N N . GLU A 1 83 ? -5.177 -8.978 -17.775 1.00 92.06 83 GLU A N 1
ATOM 657 C CA . GLU A 1 83 ? -4.430 -7.845 -18.306 1.00 92.06 83 GLU A CA 1
ATOM 658 C C . GLU A 1 83 ? -3.597 -7.171 -17.211 1.00 92.06 83 GLU A C 1
ATOM 660 O O . GLU A 1 83 ? -4.095 -6.988 -16.096 1.00 92.06 83 GLU A O 1
ATOM 665 N N . PRO A 1 84 ? -2.377 -6.705 -17.531 1.00 90.44 84 PRO A N 1
ATOM 666 C CA . PRO A 1 84 ? -1.535 -6.040 -16.552 1.00 90.44 84 PRO A CA 1
ATOM 667 C C . PRO A 1 84 ? -2.186 -4.739 -16.072 1.00 90.44 84 PRO A C 1
ATOM 669 O O . PRO A 1 84 ? -2.656 -3.914 -16.870 1.00 90.44 84 PRO A O 1
ATOM 672 N N . ARG A 1 85 ? -2.193 -4.542 -14.755 1.00 93.12 85 ARG A N 1
ATOM 673 C CA . ARG A 1 85 ? -2.510 -3.278 -14.080 1.00 93.12 85 ARG A CA 1
ATOM 674 C C . ARG A 1 85 ? -1.503 -3.065 -12.957 1.00 93.12 85 ARG A C 1
ATOM 676 O O . ARG A 1 85 ? -0.745 -3.955 -12.591 1.00 93.12 85 ARG A O 1
ATOM 683 N N . ILE A 1 86 ? -1.530 -1.889 -12.334 1.00 92.44 86 ILE A N 1
ATOM 684 C CA . ILE A 1 86 ? -0.735 -1.694 -11.116 1.00 92.44 86 ILE A CA 1
ATOM 685 C C . ILE A 1 86 ? -1.165 -2.669 -10.022 1.00 92.44 86 ILE A C 1
ATOM 687 O O . ILE A 1 86 ? -0.306 -3.059 -9.257 1.00 92.44 86 ILE A O 1
ATOM 691 N N . HIS A 1 87 ? -2.409 -3.156 -9.991 1.00 94.00 87 HIS A N 1
ATOM 692 C CA . HIS A 1 87 ? -2.896 -4.111 -8.980 1.00 94.00 87 HIS A CA 1
ATOM 693 C C . HIS A 1 87 ? -3.393 -5.451 -9.565 1.00 94.00 87 HIS A C 1
ATOM 695 O O . HIS A 1 87 ? -4.026 -6.216 -8.847 1.00 94.00 87 HIS A O 1
ATOM 701 N N . SER A 1 88 ? -3.077 -5.765 -10.835 1.00 86.94 88 SER A N 1
ATOM 702 C CA . SER A 1 88 ? -3.284 -7.087 -11.459 1.00 86.94 88 SER A CA 1
ATOM 703 C C . SER A 1 88 ? -2.081 -7.546 -12.266 1.00 86.94 88 SER A C 1
ATOM 705 O O . SER A 1 88 ? -1.520 -6.718 -13.012 1.00 86.94 88 SER A O 1
#

Organism: NCBI:txid132604

pLDDT: mean 96.51, std 3.5, range [81.75, 98.69]